Protein AF-A0AA36CKF7-F1 (afdb_monomer)

Radius of gyration: 25.96 Å; Cα contacts (8 Å, |Δi|>4): 66; chains: 1; bounding box: 47×56×72 Å

Structure (mmCIF, N/CA/C/O backbone):
data_AF-A0AA36CKF7-F1
#
_entry.id   AF-A0AA36CKF7-F1
#
loop_
_atom_site.group_PDB
_atom_site.id
_atom_site.type_symbol
_atom_site.label_atom_id
_atom_site.label_alt_id
_atom_site.label_comp_id
_atom_site.label_asym_id
_atom_site.label_entity_id
_atom_site.label_seq_id
_atom_site.pdbx_PDB_ins_code
_atom_site.Cartn_x
_atom_site.Cartn_y
_atom_site.Cartn_z
_atom_site.occupancy
_atom_site.B_iso_or_equiv
_a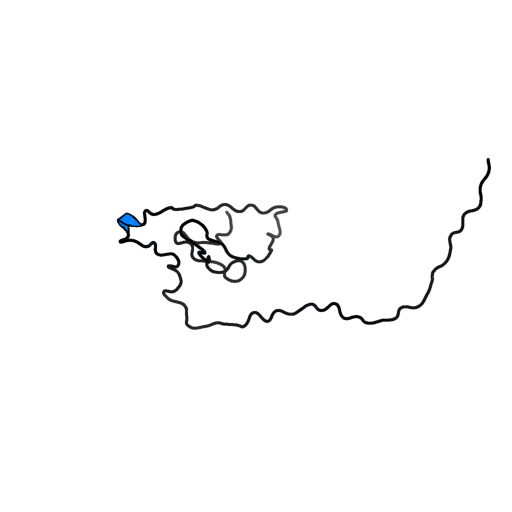tom_site.auth_seq_id
_atom_site.auth_comp_id
_atom_site.auth_asym_id
_atom_site.auth_atom_i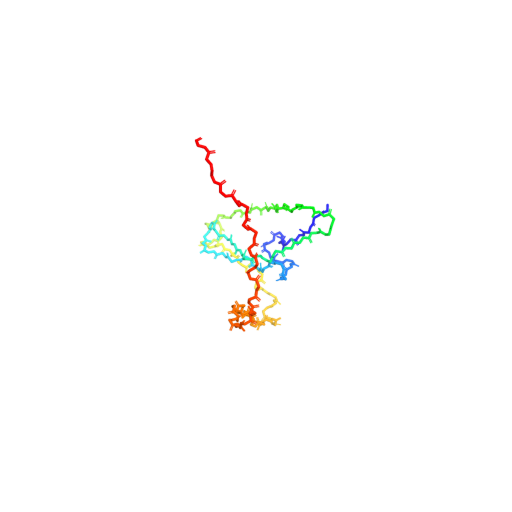d
_atom_site.pdbx_PDB_model_num
ATOM 1 N N . MET A 1 1 ? -5.263 -17.170 13.118 1.00 63.44 1 MET A N 1
ATOM 2 C CA . MET A 1 1 ? -6.354 -16.751 12.217 1.00 63.44 1 MET A CA 1
ATOM 3 C C . MET A 1 1 ? -6.380 -15.231 12.163 1.00 63.44 1 MET A C 1
ATOM 5 O O . MET A 1 1 ? -6.545 -14.614 13.213 1.00 63.44 1 MET A O 1
ATOM 9 N N . GLY A 1 2 ? -6.133 -14.644 10.995 1.00 83.44 2 GLY A N 1
ATOM 10 C CA . GLY A 1 2 ? -6.232 -13.205 10.728 1.00 83.44 2 GLY A CA 1
ATOM 11 C C . GLY A 1 2 ? -6.982 -12.991 9.413 1.00 83.44 2 GLY A C 1
ATOM 12 O O . GLY A 1 2 ? -7.072 -13.928 8.622 1.00 83.44 2 GLY A O 1
ATOM 13 N N . GLN A 1 3 ? -7.551 -11.804 9.207 1.00 90.94 3 GLN A N 1
ATOM 14 C CA . GLN A 1 3 ? -8.175 -11.446 7.933 1.00 90.94 3 GLN A CA 1
ATOM 15 C C . GLN A 1 3 ? -7.084 -11.103 6.919 1.00 90.94 3 GLN A C 1
ATOM 17 O O . GLN A 1 3 ? -6.171 -10.336 7.226 1.00 90.94 3 GLN A O 1
ATOM 22 N N . GLN A 1 4 ? -7.175 -11.681 5.727 1.00 93.94 4 GLN A N 1
ATOM 23 C CA . GLN A 1 4 ? -6.280 -11.371 4.624 1.00 93.94 4 GLN A CA 1
ATOM 24 C C . GLN A 1 4 ? -6.873 -10.217 3.815 1.00 93.94 4 GLN A C 1
ATOM 26 O O . GLN A 1 4 ? -7.969 -10.352 3.284 1.00 93.94 4 GLN A O 1
ATOM 31 N N . LEU A 1 5 ? -6.163 -9.089 3.754 1.00 94.38 5 LEU A N 1
ATOM 32 C CA . LEU A 1 5 ? -6.581 -7.923 2.964 1.00 94.38 5 LEU A CA 1
ATOM 33 C C . LEU A 1 5 ? -6.035 -7.969 1.536 1.00 94.38 5 LEU A C 1
ATOM 35 O O . LEU A 1 5 ? -6.708 -7.530 0.614 1.00 94.38 5 LEU A O 1
ATOM 39 N N . LEU A 1 6 ? -4.827 -8.512 1.365 1.00 93.75 6 LEU A N 1
ATOM 40 C CA . LEU A 1 6 ? -4.139 -8.636 0.083 1.00 93.75 6 LEU A CA 1
ATOM 41 C C . LEU A 1 6 ? -3.716 -10.088 -0.142 1.00 93.75 6 LEU A C 1
ATOM 43 O O . LEU A 1 6 ? -3.278 -10.771 0.792 1.00 93.75 6 LEU A O 1
ATOM 47 N N . ASP A 1 7 ? -3.838 -10.562 -1.376 1.00 92.94 7 ASP A N 1
ATOM 48 C CA . ASP A 1 7 ? -3.351 -11.874 -1.792 1.00 92.94 7 ASP A CA 1
ATOM 49 C C . ASP A 1 7 ? -1.832 -11.885 -2.062 1.00 92.94 7 ASP A C 1
ATOM 51 O O . ASP A 1 7 ? -1.135 -10.887 -1.875 1.00 92.94 7 ASP A O 1
ATOM 55 N N . ALA A 1 8 ? -1.294 -13.029 -2.495 1.00 91.12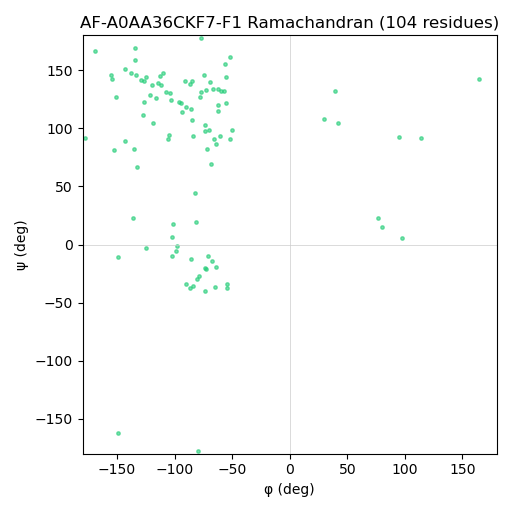 8 ALA A N 1
ATOM 56 C CA . ALA A 1 8 ? 0.135 -13.169 -2.793 1.00 91.12 8 ALA A CA 1
ATOM 57 C C . AL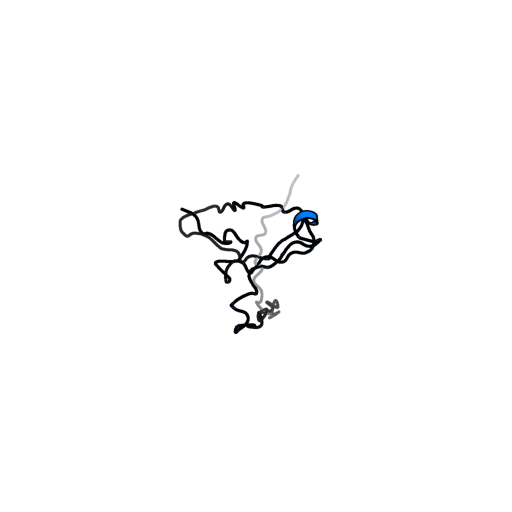A A 1 8 ? 0.610 -12.352 -4.017 1.00 91.12 8 ALA A C 1
ATOM 59 O O . ALA A 1 8 ? 1.817 -12.193 -4.212 1.00 91.12 8 ALA A O 1
ATOM 60 N N . ASN A 1 9 ? -0.320 -11.850 -4.833 1.00 89.44 9 ASN A N 1
ATOM 61 C CA . ASN A 1 9 ? -0.064 -10.993 -5.988 1.00 89.44 9 ASN A CA 1
ATOM 62 C C . ASN A 1 9 ? -0.269 -9.503 -5.664 1.00 89.44 9 ASN A C 1
ATOM 64 O O . ASN A 1 9 ? -0.052 -8.663 -6.533 1.00 89.44 9 ASN A O 1
ATOM 68 N N . GLY A 1 10 ? -0.661 -9.167 -4.430 1.00 90.50 10 GLY A N 1
ATOM 69 C CA . GLY A 1 10 ? -0.957 -7.796 -4.020 1.00 90.50 10 GLY A CA 1
ATOM 70 C C . GLY A 1 10 ? -2.348 -7.308 -4.434 1.00 90.50 10 GLY A C 1
ATOM 71 O O . GLY A 1 10 ? -2.598 -6.105 -4.376 1.00 90.50 10 GLY A O 1
ATOM 72 N N . CYS A 1 11 ? -3.250 -8.212 -4.829 1.00 92.19 11 CYS A N 1
ATOM 73 C CA . CYS A 1 11 ? -4.635 -7.881 -5.150 1.00 92.19 11 CYS A CA 1
ATOM 74 C C . CYS A 1 11 ? -5.497 -7.869 -3.898 1.00 92.19 11 CYS A C 1
ATOM 76 O O . CYS A 1 11 ? -5.328 -8.708 -3.007 1.00 92.19 11 CYS A O 1
ATOM 78 N N . THR A 1 12 ? -6.421 -6.910 -3.823 1.00 93.88 12 THR A N 1
ATOM 79 C CA . THR A 1 12 ? -7.313 -6.833 -2.668 1.00 93.88 12 THR A CA 1
ATOM 80 C C . THR A 1 12 ? -8.292 -7.997 -2.637 1.00 93.88 12 THR A C 1
ATOM 82 O O . THR A 1 12 ? -8.829 -8.412 -3.660 1.00 93.88 12 THR A O 1
ATOM 85 N N . GLN A 1 13 ? -8.514 -8.515 -1.434 1.00 94.62 13 GLN A N 1
ATOM 86 C CA . GLN A 1 13 ? -9.535 -9.518 -1.140 1.00 94.62 13 GLN A CA 1
ATOM 87 C C . GLN A 1 13 ? -10.772 -8.902 -0.473 1.00 94.62 13 GLN A C 1
ATOM 89 O O . GLN A 1 13 ? -11.795 -9.568 -0.328 1.00 94.62 13 GLN A O 1
ATOM 94 N N . ASP A 1 14 ? -10.692 -7.632 -0.064 1.00 93.44 14 ASP A N 1
ATOM 95 C CA . ASP A 1 14 ? -11.782 -6.900 0.576 1.00 93.44 14 ASP A CA 1
ATOM 96 C C . ASP A 1 14 ? -11.778 -5.437 0.113 1.00 93.44 14 ASP A C 1
ATOM 98 O O . ASP A 1 14 ? -11.176 -4.561 0.735 1.00 93.44 14 ASP A O 1
ATOM 102 N N . HIS A 1 15 ? -12.487 -5.176 -0.987 1.00 92.56 15 HIS A N 1
ATOM 103 C CA . HIS A 1 15 ? -12.628 -3.843 -1.579 1.00 92.56 15 HIS A CA 1
ATOM 104 C C . HIS A 1 15 ? -13.347 -2.826 -0.687 1.00 92.56 15 HIS A C 1
ATOM 106 O O . HIS A 1 15 ? -13.230 -1.623 -0.914 1.00 92.56 15 HIS A O 1
ATOM 112 N N . PHE A 1 16 ? -14.104 -3.280 0.315 1.00 93.31 16 PHE A N 1
ATOM 113 C CA . PHE A 1 16 ? -14.752 -2.362 1.242 1.00 93.31 16 PHE A CA 1
ATOM 114 C C . PHE A 1 16 ? -13.725 -1.757 2.204 1.00 93.31 16 PHE A C 1
ATOM 116 O O . PHE A 1 16 ? -13.771 -0.560 2.489 1.00 93.31 16 PHE A O 1
ATOM 123 N N . LEU A 1 17 ? -12.772 -2.5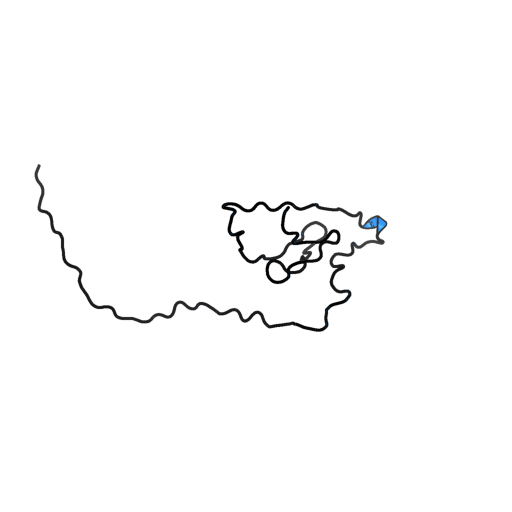69 2.673 1.00 94.00 17 LEU A N 1
ATOM 124 C CA . LEU A 1 17 ? -11.736 -2.128 3.605 1.00 94.00 17 LEU A CA 1
ATOM 125 C C . LEU A 1 17 ? -10.505 -1.530 2.919 1.00 94.00 17 LEU A C 1
ATOM 127 O O . LEU A 1 17 ? -9.934 -0.577 3.449 1.00 94.00 17 LEU A O 1
ATOM 131 N N . LEU A 1 18 ? -10.077 -2.074 1.779 1.00 93.94 18 LEU A N 1
ATOM 132 C CA . LEU A 1 18 ? -8.871 -1.653 1.067 1.00 93.94 18 LEU A CA 1
ATOM 133 C C . LEU A 1 18 ? -9.042 -1.910 -0.434 1.00 93.94 18 LEU A C 1
ATOM 135 O O . LEU A 1 18 ? -9.319 -3.028 -0.848 1.00 93.94 18 LEU A O 1
ATOM 139 N N . ASN A 1 19 ? -8.837 -0.906 -1.279 1.00 93.62 19 ASN A N 1
ATOM 140 C CA . ASN A 1 19 ? -8.812 -1.132 -2.730 1.00 93.62 19 ASN A CA 1
ATOM 141 C C . ASN A 1 19 ? -7.479 -1.752 -3.188 1.00 93.62 19 ASN A C 1
ATOM 143 O O . ASN A 1 19 ? -6.558 -1.944 -2.396 1.00 93.62 19 ASN A O 1
ATOM 147 N N . ASN A 1 20 ? -7.362 -2.047 -4.485 1.00 93.06 20 ASN A N 1
ATOM 148 C CA . ASN A 1 20 ? -6.086 -2.456 -5.074 1.00 93.06 20 ASN A CA 1
ATOM 149 C C . ASN A 1 20 ? -4.992 -1.413 -4.802 1.00 93.06 20 ASN A C 1
ATOM 151 O O . ASN A 1 20 ? -5.259 -0.208 -4.785 1.00 93.06 20 ASN A O 1
ATOM 155 N N . LEU A 1 21 ? -3.763 -1.889 -4.590 1.00 92.44 21 LEU A N 1
ATOM 156 C CA . LEU A 1 21 ? -2.618 -1.022 -4.331 1.00 92.44 21 LEU A CA 1
ATOM 157 C C . LEU A 1 21 ? -2.348 -0.103 -5.526 1.00 92.44 21 LEU A C 1
ATOM 159 O O . LEU A 1 21 ? -2.284 -0.553 -6.671 1.00 92.44 21 LEU A O 1
ATOM 163 N N . ASN A 1 22 ? -2.126 1.181 -5.251 1.00 90.62 22 ASN A N 1
ATOM 164 C CA . ASN A 1 22 ? -1.643 2.130 -6.239 1.00 90.62 22 ASN A CA 1
ATOM 165 C C . ASN A 1 22 ? -0.116 2.242 -6.140 1.00 90.62 22 ASN A C 1
ATOM 167 O O . ASN A 1 22 ? 0.425 2.589 -5.088 1.00 90.62 22 ASN A O 1
ATOM 171 N N . TYR A 1 23 ? 0.579 1.952 -7.236 1.00 90.38 23 TYR A N 1
ATOM 172 C CA . TYR A 1 23 ? 2.034 2.045 -7.316 1.00 90.38 23 TYR A CA 1
ATOM 173 C C . TYR A 1 23 ? 2.428 3.415 -7.862 1.00 90.38 23 TYR A C 1
ATOM 175 O O . TYR A 1 23 ? 2.149 3.733 -9.018 1.00 90.38 23 TYR A O 1
ATOM 183 N N . LEU A 1 24 ? 3.088 4.216 -7.026 1.00 89.12 24 LEU A N 1
ATOM 184 C CA . LEU A 1 24 ? 3.492 5.584 -7.358 1.00 89.12 24 LEU A CA 1
ATOM 185 C C . LEU A 1 24 ? 4.819 5.612 -8.125 1.00 89.12 24 LEU A C 1
ATOM 187 O O . LEU A 1 24 ? 5.000 6.424 -9.030 1.00 89.12 24 LEU A O 1
ATOM 191 N N . ASP A 1 25 ? 5.737 4.709 -7.779 1.00 90.12 25 ASP A N 1
ATOM 192 C CA . ASP A 1 25 ? 7.040 4.558 -8.425 1.00 90.12 25 ASP A CA 1
ATOM 193 C C . ASP A 1 25 ? 7.510 3.083 -8.382 1.00 90.12 25 ASP A C 1
ATOM 195 O O . ASP A 1 25 ? 6.687 2.170 -8.303 1.00 90.12 25 ASP A O 1
ATOM 199 N N . ASP A 1 26 ? 8.806 2.814 -8.583 1.00 89.69 26 ASP A N 1
ATOM 200 C CA . ASP A 1 26 ? 9.372 1.450 -8.559 1.00 89.69 26 ASP A CA 1
ATOM 201 C C . ASP A 1 26 ? 9.478 0.869 -7.123 1.00 89.69 26 ASP A C 1
ATOM 203 O O . ASP A 1 26 ? 9.553 -0.346 -6.966 1.00 89.69 26 ASP A O 1
ATOM 207 N N . MET A 1 27 ? 9.466 1.708 -6.080 1.00 91.81 27 MET A N 1
ATOM 208 C CA . MET A 1 27 ? 9.728 1.330 -4.680 1.00 91.81 27 MET A CA 1
ATOM 209 C C . MET A 1 27 ? 8.608 1.724 -3.704 1.00 91.81 27 MET A C 1
ATOM 211 O O . MET A 1 27 ? 8.679 1.385 -2.521 1.00 91.81 27 MET A O 1
ATOM 215 N N . SER A 1 28 ? 7.575 2.410 -4.189 1.00 91.88 28 SER A N 1
ATOM 216 C CA . SER A 1 28 ? 6.479 2.937 -3.382 1.00 91.88 28 SER A CA 1
ATOM 217 C C . SER A 1 28 ? 5.130 2.477 -3.922 1.00 91.88 28 SER A C 1
ATOM 219 O O . SER A 1 28 ? 4.758 2.765 -5.063 1.00 91.88 28 SER A O 1
ATOM 221 N N . ALA A 1 29 ? 4.361 1.819 -3.059 1.00 92.31 29 ALA A N 1
ATOM 222 C CA . ALA A 1 29 ? 2.973 1.457 -3.303 1.00 92.31 29 ALA A CA 1
ATOM 223 C C . ALA A 1 29 ? 2.143 1.701 -2.043 1.00 92.31 29 ALA A C 1
ATOM 225 O O . ALA A 1 29 ? 2.635 1.549 -0.923 1.00 92.31 29 ALA A O 1
ATOM 226 N N . GLY A 1 30 ? 0.881 2.074 -2.218 1.00 92.31 30 GLY A N 1
ATOM 227 C CA . GLY A 1 30 ? -0.015 2.320 -1.099 1.00 92.31 30 GLY A CA 1
ATOM 228 C C . GLY A 1 30 ? -1.461 2.482 -1.532 1.00 92.31 30 GLY A C 1
ATOM 229 O O . GLY A 1 30 ? -1.758 2.636 -2.715 1.00 92.31 30 GLY A O 1
ATOM 230 N N . GLN A 1 31 ? -2.360 2.430 -0.554 1.00 94.06 31 GLN A N 1
ATOM 231 C CA . GLN A 1 31 ? -3.782 2.669 -0.749 1.00 94.06 31 GLN A CA 1
ATOM 232 C C . GLN A 1 31 ? -4.422 3.127 0.565 1.00 94.06 31 GLN A C 1
ATOM 234 O O . GLN A 1 31 ? -4.014 2.692 1.643 1.00 94.06 31 GLN A O 1
ATOM 239 N N . GLU A 1 32 ? -5.415 4.012 0.478 1.00 94.00 32 GLU A N 1
ATOM 240 C CA . GLU A 1 32 ? -6.208 4.417 1.640 1.00 94.00 32 GLU A CA 1
ATOM 241 C C . GLU A 1 32 ? -7.155 3.286 2.059 1.00 94.00 32 GLU A C 1
ATOM 243 O O . GLU A 1 32 ? -7.841 2.690 1.223 1.00 94.00 32 GLU A O 1
ATOM 248 N N . ALA A 1 33 ? -7.172 2.998 3.360 1.00 93.38 33 ALA A N 1
ATOM 249 C CA . ALA A 1 33 ? -7.989 1.955 3.961 1.00 93.38 33 ALA A CA 1
ATOM 250 C C . ALA A 1 33 ? -9.108 2.559 4.811 1.00 93.38 33 ALA A C 1
ATOM 252 O O . ALA A 1 33 ? -8.911 3.574 5.485 1.00 93.38 33 ALA A O 1
ATOM 253 N N . GLN A 1 34 ? -10.256 1.888 4.863 1.00 94.50 34 GLN A N 1
ATOM 254 C CA . GLN A 1 34 ? -11.278 2.207 5.852 1.00 94.50 34 GLN A CA 1
ATOM 255 C C . GLN A 1 34 ? -10.868 1.709 7.240 1.00 94.50 34 GLN A C 1
ATOM 257 O O . GLN A 1 34 ? -10.246 0.659 7.399 1.00 94.50 34 GLN A O 1
ATOM 262 N N . VAL A 1 35 ? -11.252 2.454 8.277 1.00 93.31 35 VAL A N 1
ATOM 263 C CA . VAL A 1 35 ? -11.009 2.054 9.668 1.00 93.31 35 VAL A CA 1
ATOM 264 C C . VAL A 1 35 ? -12.025 0.990 10.082 1.00 93.31 35 VAL A C 1
ATOM 266 O O . VAL A 1 35 ? -13.232 1.214 10.008 1.00 93.31 35 VAL A O 1
ATOM 269 N N . PHE A 1 36 ? -11.543 -0.144 10.589 1.00 92.00 36 PHE A N 1
ATOM 270 C CA . PHE A 1 36 ? -12.374 -1.248 11.076 1.00 92.00 36 PHE A CA 1
ATOM 271 C C . PHE A 1 36 ? -11.883 -1.777 12.429 1.00 92.00 36 PHE A C 1
ATOM 273 O O . PHE A 1 36 ? -10.804 -1.417 12.897 1.00 92.00 36 PHE A O 1
ATOM 280 N N . LYS A 1 37 ? -12.691 -2.629 13.077 1.00 91.75 37 LYS A N 1
ATOM 281 C CA . LYS A 1 37 ? -12.320 -3.361 14.297 1.00 91.75 37 LYS A CA 1
ATOM 282 C C . LYS A 1 37 ? -12.906 -4.767 14.306 1.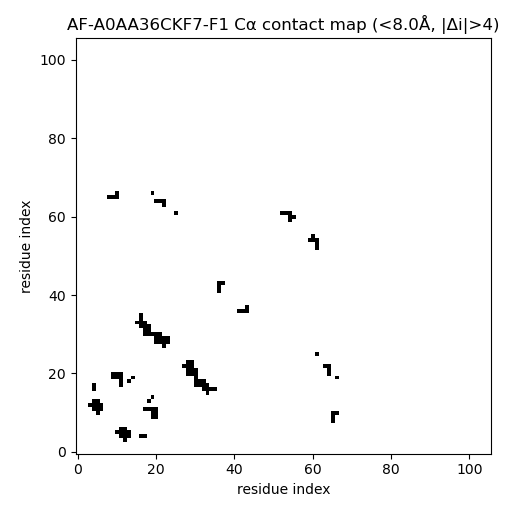00 91.75 37 LYS A C 1
ATOM 284 O O . LYS A 1 37 ? -13.998 -4.985 13.789 1.00 91.75 37 LYS A O 1
ATOM 289 N N . PHE A 1 38 ? -12.225 -5.695 14.971 1.00 91.12 38 PHE A N 1
ATOM 290 C CA . PHE A 1 38 ? -12.810 -6.991 15.316 1.00 91.12 38 PHE A CA 1
ATOM 291 C C . PHE A 1 38 ? -13.553 -6.869 16.647 1.00 91.12 38 PHE A C 1
ATOM 293 O O . PHE A 1 38 ? -13.043 -6.237 17.570 1.00 91.12 38 PHE A O 1
ATOM 300 N N . ALA A 1 39 ? -14.742 -7.469 16.757 1.00 92.31 39 ALA A N 1
ATOM 301 C CA . ALA A 1 39 ? -15.602 -7.331 17.939 1.00 92.31 39 ALA A CA 1
ATOM 302 C C . ALA A 1 39 ? -14.883 -7.695 19.251 1.00 92.31 39 ALA A C 1
ATOM 304 O O . ALA A 1 39 ? -15.035 -6.998 20.252 1.00 92.31 39 ALA A O 1
ATOM 305 N N . ASP A 1 40 ? -14.026 -8.713 19.202 1.00 93.56 40 ASP A N 1
ATOM 306 C CA . ASP A 1 40 ? -13.363 -9.270 20.382 1.00 93.56 40 ASP A CA 1
ATOM 307 C C . ASP A 1 40 ? -11.904 -8.812 20.537 1.00 93.56 40 ASP A C 1
ATOM 309 O O . ASP A 1 40 ? -11.180 -9.322 21.394 1.00 93.56 40 ASP A O 1
ATOM 313 N N . ARG A 1 41 ? -11.427 -7.872 19.701 1.00 91.44 41 ARG A N 1
ATOM 314 C CA . ARG A 1 41 ? -10.039 -7.385 19.763 1.00 91.44 41 ARG A CA 1
ATOM 315 C C . ARG A 1 41 ? -9.964 -5.885 19.989 1.00 91.44 41 ARG A C 1
ATOM 317 O O . ARG A 1 41 ? -10.537 -5.097 19.248 1.00 91.44 41 ARG A O 1
ATOM 324 N N . GLN A 1 42 ? -9.180 -5.507 20.995 1.00 93.25 42 GLN A N 1
ATOM 325 C CA . GLN A 1 42 ? -8.952 -4.109 21.368 1.00 93.25 42 GLN A CA 1
ATOM 326 C C . GLN A 1 42 ? -7.941 -3.406 20.448 1.00 93.25 42 GLN A C 1
ATOM 328 O O . GLN A 1 42 ? -8.026 -2.196 20.266 1.00 93.25 42 GLN A O 1
ATOM 333 N N . THR A 1 43 ? -7.021 -4.165 19.841 1.00 92.69 43 THR A N 1
ATOM 334 C CA . THR A 1 43 ? -5.951 -3.653 18.970 1.00 92.69 43 THR A CA 1
ATOM 335 C C . THR A 1 43 ? -5.861 -4.481 17.690 1.00 92.69 43 THR A C 1
ATOM 337 O O . THR A 1 43 ? -6.068 -5.699 17.716 1.00 92.69 43 THR A O 1
ATOM 340 N N . ILE A 1 44 ? -5.518 -3.824 16.579 1.00 90.81 44 ILE A N 1
ATOM 341 C CA . ILE A 1 44 ? -5.266 -4.447 15.276 1.00 90.81 44 ILE A CA 1
ATOM 342 C C . ILE A 1 44 ? -3.796 -4.258 14.908 1.00 90.81 44 ILE A C 1
ATOM 344 O O . ILE A 1 44 ? -3.229 -3.188 15.115 1.00 90.81 44 ILE A O 1
ATOM 348 N N . PHE A 1 45 ? -3.200 -5.307 14.347 1.00 92.38 45 PHE A N 1
ATOM 349 C CA . PHE A 1 45 ? -1.851 -5.289 13.794 1.00 92.38 45 PHE A CA 1
ATOM 350 C C . PHE A 1 45 ? -1.924 -5.641 12.312 1.00 92.38 45 PHE A C 1
ATOM 352 O O . PHE A 1 45 ? -2.632 -6.578 11.939 1.00 92.38 45 PHE A O 1
ATOM 359 N N . PHE A 1 46 ? -1.170 -4.918 11.491 1.00 92.50 46 PHE A N 1
ATOM 360 C CA . PHE A 1 46 ? -1.032 -5.193 10.066 1.00 92.50 46 PHE A CA 1
ATOM 361 C C . PHE A 1 46 ? 0.315 -5.867 9.820 1.00 92.50 46 PHE A C 1
ATOM 363 O O . PHE A 1 46 ? 1.356 -5.343 10.214 1.00 92.50 46 PHE A O 1
ATOM 370 N N . GLY A 1 47 ? 0.285 -7.044 9.200 1.00 93.38 47 GLY A N 1
ATOM 371 C CA . GLY A 1 47 ? 1.475 -7.761 8.754 1.00 93.38 47 GLY A CA 1
ATOM 372 C C . GLY A 1 47 ? 1.454 -7.878 7.238 1.00 93.38 47 GLY A C 1
ATOM 373 O O . GLY A 1 47 ? 0.475 -8.374 6.685 1.00 93.38 47 GLY A O 1
ATOM 374 N N . CYS A 1 48 ? 2.527 -7.436 6.586 1.00 92.12 48 CYS A N 1
ATOM 375 C CA . CYS A 1 48 ? 2.665 -7.463 5.132 1.00 92.12 48 CYS A CA 1
ATOM 376 C C . CYS A 1 48 ? 3.945 -8.201 4.739 1.00 92.12 48 CYS A C 1
ATOM 378 O O . CYS A 1 48 ? 4.973 -8.069 5.406 1.00 92.12 48 CYS A O 1
ATOM 380 N N . GLN A 1 49 ? 3.893 -8.941 3.633 1.00 93.69 49 GLN A N 1
ATOM 381 C CA . GLN A 1 49 ? 5.074 -9.486 2.975 1.00 93.69 49 GLN A CA 1
ATOM 382 C C . GLN A 1 49 ? 5.369 -8.651 1.730 1.00 93.69 49 GLN A C 1
ATOM 384 O O . GLN A 1 49 ? 4.473 -8.400 0.929 1.00 93.69 49 GLN A O 1
ATOM 389 N N . ILE A 1 50 ? 6.619 -8.221 1.577 1.00 92.31 50 ILE A N 1
ATOM 390 C CA . ILE A 1 50 ? 7.065 -7.404 0.444 1.00 92.31 50 ILE A CA 1
ATOM 391 C C . ILE A 1 50 ? 7.921 -8.284 -0.468 1.00 92.31 50 ILE A C 1
ATOM 393 O O . ILE A 1 50 ? 8.827 -8.969 0.013 1.00 92.31 50 ILE A O 1
ATOM 397 N N . ARG A 1 51 ? 7.641 -8.260 -1.775 1.00 90.00 51 ARG A N 1
ATOM 398 C CA . ARG A 1 51 ? 8.462 -8.890 -2.817 1.00 90.00 51 ARG A CA 1
ATOM 399 C C . ARG A 1 51 ? 9.092 -7.805 -3.682 1.00 90.00 51 ARG A C 1
ATOM 40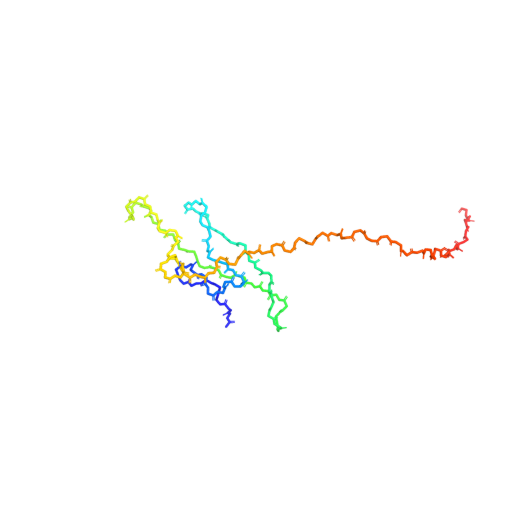1 O O . ARG A 1 51 ? 8.422 -6.842 -4.036 1.00 90.00 51 ARG A O 1
ATOM 408 N N . LEU A 1 52 ? 10.369 -7.981 -4.006 1.00 91.19 52 LEU A N 1
ATOM 409 C CA . LEU A 1 52 ? 11.104 -7.123 -4.930 1.00 91.19 52 LEU A CA 1
ATOM 410 C C . LEU A 1 52 ? 11.449 -7.920 -6.184 1.00 91.19 52 LEU A C 1
ATOM 412 O O . LEU A 1 52 ? 11.734 -9.115 -6.102 1.00 91.19 52 LEU A O 1
ATOM 416 N N . GLU A 1 53 ? 11.429 -7.245 -7.326 1.00 88.88 53 GLU A N 1
ATOM 417 C CA . GLU A 1 53 ? 11.748 -7.811 -8.634 1.00 88.88 53 GLU A CA 1
ATOM 418 C C . GLU A 1 53 ? 12.783 -6.919 -9.319 1.00 88.88 53 GLU A C 1
ATOM 420 O O . GLU A 1 53 ? 12.729 -5.690 -9.203 1.00 88.88 53 GLU A O 1
ATOM 425 N N . LEU A 1 54 ? 13.741 -7.527 -10.023 1.00 92.06 54 LEU A N 1
ATOM 426 C CA . LEU A 1 54 ? 14.755 -6.776 -10.749 1.00 92.06 54 LEU A CA 1
ATOM 427 C C . LEU A 1 54 ? 14.228 -6.409 -12.139 1.00 92.06 54 LEU A C 1
ATOM 429 O O . LEU A 1 54 ? 13.977 -7.262 -12.985 1.00 92.06 54 LEU A O 1
ATOM 433 N N . LYS A 1 55 ? 14.100 -5.107 -12.390 1.00 90.19 55 LYS A N 1
ATOM 434 C CA . LYS A 1 55 ? 13.561 -4.542 -13.637 1.00 90.19 55 LYS A CA 1
ATOM 435 C C . LYS A 1 55 ? 14.281 -5.034 -14.899 1.00 90.19 55 LYS A C 1
ATOM 437 O O . LYS A 1 55 ? 13.648 -5.201 -15.938 1.00 90.19 55 LYS A O 1
ATOM 442 N N . GLU A 1 56 ? 15.588 -5.268 -14.807 1.00 91.19 56 GLU A N 1
ATOM 443 C CA . GLU A 1 56 ? 16.426 -5.763 -15.908 1.00 91.19 56 GLU A CA 1
ATOM 444 C C . GLU A 1 56 ? 16.036 -7.184 -16.339 1.00 91.19 56 GLU A C 1
ATOM 446 O O . GLU A 1 56 ? 16.010 -7.476 -17.533 1.00 91.19 56 GLU A O 1
ATOM 451 N N . GLU A 1 57 ? 15.642 -8.038 -15.390 1.00 89.88 57 GLU A N 1
ATOM 452 C CA . GLU A 1 57 ? 15.203 -9.415 -15.658 1.00 89.88 57 GLU A CA 1
ATOM 453 C C . GLU A 1 57 ? 13.811 -9.468 -16.310 1.00 89.88 57 GLU A C 1
ATOM 455 O O . GLU A 1 57 ? 13.476 -10.434 -16.991 1.00 89.88 57 GLU A O 1
ATOM 460 N N . LEU A 1 58 ? 13.016 -8.404 -16.153 1.00 84.69 58 LEU A N 1
ATOM 461 C CA . LEU A 1 58 ? 11.645 -8.281 -16.660 1.00 84.69 58 LEU A CA 1
ATOM 462 C C . LEU A 1 58 ? 11.536 -7.434 -17.940 1.00 84.69 58 LEU A C 1
ATOM 464 O O . LEU A 1 58 ? 10.458 -6.957 -18.291 1.00 84.69 58 LEU A O 1
ATOM 468 N N . GLY A 1 59 ? 12.647 -7.211 -18.648 1.00 85.19 59 GLY A N 1
ATOM 469 C CA . GLY A 1 59 ? 12.641 -6.465 -19.912 1.00 85.19 59 GLY A CA 1
ATOM 470 C C . GLY A 1 59 ? 12.513 -4.947 -19.750 1.00 85.19 59 GLY A C 1
ATOM 471 O O . GLY A 1 59 ? 12.090 -4.261 -20.677 1.00 85.19 59 GLY A O 1
ATOM 472 N N . GLY A 1 60 ? 12.886 -4.407 -18.586 1.00 87.06 60 GLY A N 1
ATOM 473 C CA . GLY A 1 60 ? 12.950 -2.967 -18.343 1.00 87.06 60 GLY A CA 1
ATOM 474 C C . GLY A 1 60 ? 11.724 -2.371 -17.647 1.00 87.06 60 GLY A C 1
ATOM 475 O O . GLY A 1 60 ? 11.680 -1.154 -17.470 1.00 87.06 60 GLY A O 1
ATOM 476 N N . SER A 1 61 ? 10.750 -3.173 -17.204 1.00 86.06 61 SER A N 1
ATOM 477 C CA . SER A 1 61 ? 9.610 -2.699 -16.399 1.00 86.06 61 SER A CA 1
ATOM 478 C C . SER A 1 61 ? 9.011 -3.801 -15.524 1.00 86.06 61 SER A C 1
ATOM 480 O O . SER A 1 61 ? 8.873 -4.927 -15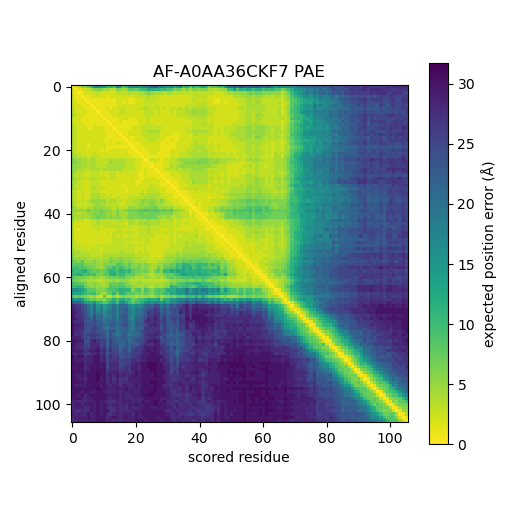.988 1.00 86.06 61 SER A O 1
ATOM 482 N N . CYS A 1 62 ? 8.583 -3.467 -14.303 1.00 85.19 62 CYS A N 1
ATOM 483 C CA . CYS A 1 62 ? 7.859 -4.396 -13.429 1.00 85.19 62 CYS A CA 1
ATOM 484 C C . CYS A 1 62 ? 6.341 -4.284 -13.648 1.00 85.19 62 CYS A C 1
ATOM 486 O O . CYS A 1 62 ? 5.812 -3.175 -13.807 1.00 85.19 62 CYS A O 1
ATOM 488 N N . GLN A 1 63 ? 5.624 -5.412 -13.626 1.00 81.88 63 GLN A N 1
ATOM 489 C CA . GLN A 1 63 ? 4.160 -5.409 -13.656 1.00 81.88 63 GLN A CA 1
ATOM 490 C C . GLN A 1 63 ? 3.616 -4.956 -12.299 1.00 81.88 63 GLN A C 1
ATOM 492 O O . GLN A 1 63 ? 3.613 -5.706 -11.331 1.00 81.88 63 GLN A O 1
ATOM 497 N N . ARG A 1 64 ? 3.163 -3.702 -12.230 1.00 81.31 64 ARG A N 1
ATOM 498 C CA . ARG A 1 64 ? 2.715 -3.078 -10.977 1.00 81.31 64 ARG A CA 1
ATOM 499 C C . ARG A 1 64 ? 1.297 -3.461 -10.560 1.00 81.31 64 ARG A C 1
ATOM 501 O O . ARG A 1 64 ? 1.008 -3.455 -9.378 1.00 81.31 64 ARG A O 1
ATOM 508 N N . ASN A 1 65 ? 0.398 -3.757 -11.495 1.00 72.75 65 ASN A N 1
ATOM 509 C CA . ASN A 1 65 ? -1.010 -3.976 -11.162 1.00 72.75 65 ASN A CA 1
ATOM 510 C C . ASN A 1 65 ? -1.564 -5.216 -11.877 1.00 72.75 65 ASN A C 1
ATOM 512 O O . ASN A 1 65 ? -2.177 -5.089 -12.939 1.00 72.75 65 ASN A O 1
ATOM 516 N N . PRO A 1 66 ? -1.330 -6.422 -11.330 1.00 71.38 66 PRO A N 1
ATOM 517 C CA . PRO A 1 66 ? -1.813 -7.663 -11.933 1.00 71.38 66 PRO A CA 1
ATOM 518 C C . PRO A 1 66 ? -3.340 -7.828 -11.826 1.00 71.38 66 PRO A C 1
ATOM 520 O O . PRO A 1 66 ? -3.904 -8.720 -12.452 1.00 71.38 66 PRO A O 1
ATOM 523 N N . CYS A 1 67 ? -4.018 -6.973 -11.056 1.00 82.69 67 CYS A N 1
ATOM 524 C CA . CYS A 1 67 ? -5.416 -7.151 -10.664 1.00 82.69 67 CYS A CA 1
ATOM 525 C C . CYS A 1 67 ? -6.423 -6.616 -11.697 1.00 82.69 67 CYS A C 1
ATOM 527 O O . CYS A 1 67 ? -7.604 -6.933 -11.621 1.00 82.69 67 CYS A O 1
ATOM 529 N N . LEU A 1 68 ? -5.979 -5.835 -12.689 1.00 69.94 68 LEU A N 1
ATOM 530 C CA . LEU A 1 68 ? -6.837 -5.224 -13.724 1.00 69.94 68 LEU A CA 1
ATOM 531 C C . LEU A 1 68 ? -7.184 -6.185 -14.885 1.00 69.94 68 LEU A C 1
ATOM 533 O O . LEU A 1 68 ? -7.523 -5.754 -15.984 1.00 69.94 68 LEU A O 1
ATOM 537 N N . GLY A 1 69 ? -7.048 -7.497 -14.668 1.00 58.75 69 GLY A N 1
ATOM 538 C CA . GLY A 1 69 ? -7.134 -8.526 -15.708 1.00 58.75 69 GLY A CA 1
ATOM 539 C C . GLY A 1 69 ? -8.470 -9.266 -15.835 1.00 58.75 69 GLY A C 1
ATOM 540 O O . GLY A 1 69 ? -8.601 -10.064 -16.762 1.00 58.75 69 GLY A O 1
ATOM 541 N N . SER A 1 70 ? -9.452 -9.044 -14.953 1.00 49.41 70 SER A N 1
ATOM 542 C CA . SER A 1 70 ? -10.717 -9.807 -14.997 1.00 49.41 70 SER A CA 1
ATOM 543 C C . SER A 1 70 ? -11.987 -9.094 -14.529 1.00 49.41 70 SER A C 1
ATOM 545 O O . SER A 1 70 ? -13.061 -9.622 -14.799 1.00 49.41 70 SER A O 1
ATOM 547 N N . ASP A 1 71 ? -11.919 -7.911 -13.904 1.00 46.88 71 ASP A N 1
ATOM 548 C CA . ASP A 1 71 ? -13.087 -7.339 -13.205 1.00 46.88 71 ASP A CA 1
ATOM 549 C C . ASP A 1 71 ? -13.327 -5.836 -13.460 1.00 46.88 71 ASP A C 1
ATOM 551 O O . ASP A 1 71 ? -14.040 -5.173 -12.711 1.00 46.88 71 ASP A O 1
ATOM 555 N N . ASP A 1 72 ? -12.824 -5.283 -14.569 1.00 46.22 72 ASP A N 1
ATOM 556 C CA . ASP A 1 72 ? -13.203 -3.937 -15.050 1.00 46.22 72 ASP A CA 1
ATOM 557 C C . ASP A 1 72 ? -14.523 -3.961 -15.854 1.00 46.22 72 ASP A C 1
ATOM 559 O O . ASP A 1 72 ? -14.678 -3.367 -16.921 1.00 46.22 72 ASP A O 1
ATOM 563 N N . ALA A 1 73 ? -15.512 -4.683 -15.329 1.00 41.91 73 ALA A N 1
ATOM 564 C CA . ALA A 1 73 ? -16.896 -4.644 -15.782 1.00 41.91 73 ALA A CA 1
ATOM 565 C C . ALA A 1 73 ? -17.829 -4.518 -14.572 1.00 41.91 73 ALA A C 1
ATOM 567 O O . ALA A 1 73 ? -18.621 -5.405 -14.270 1.00 41.91 73 ALA A O 1
ATOM 568 N N . GLY A 1 74 ? -17.745 -3.368 -13.901 1.00 41.69 74 GLY A N 1
ATOM 569 C CA . GLY A 1 74 ? -18.771 -2.906 -12.971 1.00 41.69 74 GLY A CA 1
ATOM 570 C C . GLY A 1 74 ? -18.303 -2.845 -11.525 1.00 41.69 74 GLY A C 1
ATOM 571 O O . GLY A 1 74 ? -18.502 -3.775 -10.760 1.00 41.69 74 GLY A O 1
ATOM 572 N N . ASN A 1 75 ? -17.790 -1.695 -11.099 1.00 39.47 75 ASN A N 1
ATOM 573 C CA . ASN A 1 75 ? -18.656 -0.656 -10.547 1.00 39.47 75 ASN A CA 1
ATOM 574 C C . ASN A 1 75 ? -17.777 0.556 -10.209 1.00 39.47 75 ASN A C 1
ATOM 576 O O . ASN A 1 75 ? -17.265 0.689 -9.099 1.00 39.47 75 ASN A O 1
ATOM 580 N N . SER A 1 76 ? -17.634 1.491 -11.147 1.00 42.75 76 SER A N 1
ATOM 581 C CA . SER A 1 76 ? -17.376 2.881 -10.781 1.00 42.75 76 SER A CA 1
ATOM 582 C C . SER A 1 76 ? -18.642 3.424 -10.117 1.00 42.75 76 SER A C 1
ATOM 584 O O . SER A 1 76 ? -19.353 4.259 -10.669 1.00 42.75 76 SER A O 1
ATOM 586 N N . HIS A 1 77 ? -18.959 2.932 -8.916 1.00 44.66 77 HIS A N 1
ATOM 587 C CA . HIS A 1 77 ? -19.785 3.730 -8.034 1.00 44.66 77 HIS A CA 1
ATOM 588 C C . HIS A 1 77 ? -18.964 4.985 -7.752 1.00 44.66 77 HIS A C 1
ATOM 590 O O . HIS A 1 77 ? -17.838 4.866 -7.253 1.00 44.66 77 HIS A O 1
ATOM 596 N N . PRO A 1 78 ? -19.472 6.181 -8.093 1.00 36.03 78 PRO A N 1
ATOM 597 C CA . PRO A 1 78 ? -18.870 7.382 -7.571 1.00 36.03 78 PRO A CA 1
ATOM 598 C C . PRO A 1 78 ? -18.880 7.201 -6.058 1.00 36.03 78 PRO A C 1
ATOM 600 O O . PRO A 1 78 ? -19.932 6.955 -5.464 1.00 36.03 78 PRO A O 1
ATOM 603 N N . VAL A 1 79 ? -17.700 7.255 -5.441 1.00 47.34 79 VAL A N 1
ATOM 604 C CA . VAL A 1 79 ? -17.612 7.513 -4.011 1.00 47.34 79 VAL A CA 1
ATOM 605 C C . VAL A 1 79 ? -18.257 8.878 -3.853 1.00 47.34 79 VAL A C 1
ATOM 607 O O . VAL A 1 79 ? -17.636 9.913 -4.093 1.00 47.34 79 VAL A O 1
ATOM 610 N N . GLU A 1 80 ? -19.554 8.876 -3.566 1.00 41.03 80 GLU A N 1
ATOM 611 C CA . GLU A 1 80 ? -20.268 10.058 -3.146 1.00 41.03 80 GLU A CA 1
ATOM 612 C C . GLU A 1 80 ? -19.664 10.406 -1.796 1.00 41.03 80 GLU A C 1
ATOM 614 O O . GLU A 1 80 ? -20.061 9.882 -0.750 1.00 41.03 80 GLU A O 1
ATOM 619 N N . SER A 1 81 ? -18.622 11.239 -1.856 1.00 45.22 81 SER A N 1
ATOM 620 C CA . SER A 1 81 ? -18.123 12.016 -0.739 1.00 45.22 81 SER A CA 1
ATOM 621 C C . SER A 1 81 ? -19.323 12.751 -0.174 1.00 45.22 81 SER A C 1
ATOM 623 O O . SER A 1 81 ? -19.658 13.854 -0.604 1.00 45.22 81 SER A O 1
ATOM 625 N N . HIS A 1 82 ? -19.987 12.114 0.787 1.00 52.22 82 HIS A N 1
ATOM 626 C CA . HIS A 1 82 ? -20.908 12.770 1.685 1.00 52.22 82 HIS A CA 1
ATOM 627 C C . HIS A 1 82 ? -20.063 13.746 2.489 1.00 52.22 82 HIS A C 1
ATOM 629 O O . HIS A 1 82 ? -19.503 13.444 3.543 1.00 52.22 82 HIS A O 1
ATOM 635 N N . ASN A 1 83 ? -19.926 14.919 1.888 1.00 42.56 83 ASN A N 1
ATOM 636 C CA . ASN A 1 83 ? -19.404 16.138 2.439 1.00 42.56 83 ASN A CA 1
ATOM 637 C C . ASN A 1 83 ? -20.140 16.382 3.761 1.00 42.56 83 ASN A C 1
ATOM 639 O O . ASN A 1 83 ? -21.272 16.865 3.764 1.00 42.56 83 ASN A O 1
ATOM 643 N N . ARG A 1 84 ? -19.540 16.019 4.903 1.00 46.31 84 ARG A N 1
ATOM 644 C CA . ARG A 1 84 ? -20.019 16.517 6.196 1.00 46.31 84 ARG A CA 1
ATOM 645 C C . ARG A 1 84 ? -19.644 17.992 6.276 1.00 46.31 84 ARG A C 1
ATOM 647 O O . ARG A 1 84 ? -18.642 18.356 6.884 1.00 46.31 84 ARG A O 1
ATOM 654 N N . GLN A 1 85 ? -20.465 18.840 5.663 1.00 40.03 85 GLN A N 1
ATOM 655 C CA . GLN A 1 85 ? -20.544 20.239 6.056 1.00 40.03 85 GLN A CA 1
ATOM 656 C C . GLN A 1 85 ? -20.964 20.287 7.533 1.00 40.03 85 GLN A C 1
ATOM 658 O O . GLN A 1 85 ? -21.924 19.612 7.915 1.00 40.03 85 GLN A O 1
ATOM 663 N N . PRO A 1 86 ? -20.297 21.074 8.390 1.00 39.25 86 PRO A N 1
ATOM 664 C CA . PRO A 1 86 ? -20.901 21.478 9.645 1.00 39.25 86 PRO A CA 1
ATOM 665 C C . PRO A 1 86 ? -22.024 22.466 9.308 1.00 39.25 86 PRO A C 1
ATOM 667 O O . PRO A 1 86 ? -21.766 23.641 9.050 1.00 39.25 86 PRO A O 1
ATOM 670 N N . GLU A 1 87 ? -23.271 21.991 9.261 1.00 38.00 87 GLU A N 1
ATOM 671 C CA . GLU A 1 87 ? -24.425 22.883 9.182 1.00 38.00 87 GLU A CA 1
ATOM 672 C C . GLU A 1 87 ? -24.481 23.751 10.442 1.00 38.00 87 GLU A C 1
ATOM 674 O O . GLU A 1 87 ? -24.666 23.298 11.574 1.00 38.00 87 GLU A O 1
ATOM 679 N N . SER A 1 88 ? -24.294 25.044 10.219 1.00 48.12 88 SER A N 1
ATOM 680 C CA . SER A 1 88 ? -24.538 26.110 11.164 1.00 48.12 88 SER A CA 1
ATOM 681 C C . SER A 1 88 ? -26.046 26.318 11.321 1.00 48.12 88 SER A C 1
ATOM 683 O O . SER A 1 88 ? -26.671 27.055 10.565 1.00 48.12 88 SER A O 1
ATOM 685 N N . SER A 1 89 ? -26.649 25.739 12.360 1.00 41.72 89 SER A N 1
ATOM 686 C CA . SER A 1 89 ? -27.990 26.139 12.804 1.00 41.72 89 SER A CA 1
ATOM 687 C C . SER A 1 89 ? -27.956 26.675 14.234 1.00 41.72 89 SER A C 1
ATOM 689 O O . SER A 1 89 ? -27.812 25.954 15.220 1.00 41.72 89 SER A O 1
ATOM 691 N N . SER A 1 90 ? -28.066 27.996 14.292 1.00 47.66 90 SER A N 1
ATOM 692 C CA . SER A 1 90 ? -28.189 28.862 15.457 1.00 47.66 90 SER A CA 1
ATOM 693 C C . SER A 1 90 ? -29.382 28.519 16.371 1.00 47.66 90 SER A C 1
ATOM 695 O O . SER A 1 90 ? -30.424 28.066 15.904 1.00 47.66 90 SER A O 1
ATOM 697 N N . ARG A 1 91 ? -29.234 28.914 17.649 1.00 51.69 91 ARG A N 1
ATOM 698 C CA . ARG A 1 91 ? -30.227 29.074 18.739 1.00 51.69 91 ARG A CA 1
ATOM 699 C C . ARG A 1 91 ? -30.410 27.904 19.714 1.00 51.69 91 ARG A C 1
ATOM 701 O O . ARG A 1 91 ? -31.348 27.119 19.627 1.00 51.69 91 ARG A O 1
ATOM 708 N N . ARG A 1 92 ? -29.651 27.963 20.814 1.00 44.53 92 ARG A N 1
ATOM 709 C CA . ARG A 1 92 ? -30.205 27.668 22.144 1.00 44.53 92 ARG A CA 1
ATOM 710 C C . ARG A 1 92 ? -29.880 28.824 23.086 1.00 44.53 92 ARG A C 1
ATOM 712 O O . ARG A 1 92 ? -28.721 29.083 23.388 1.00 44.53 92 ARG A O 1
ATOM 719 N N . HIS A 1 93 ? -30.926 29.548 23.470 1.00 39.81 93 HIS A N 1
ATOM 720 C CA . HIS A 1 93 ? -30.888 30.595 24.479 1.00 39.81 93 HIS A CA 1
ATOM 721 C C . HIS A 1 93 ? -30.361 30.052 25.820 1.00 39.81 93 HIS A C 1
ATOM 723 O O . HIS A 1 93 ? -30.816 29.014 26.294 1.00 39.81 93 HIS A O 1
ATOM 729 N N . GLU A 1 94 ? -29.412 30.798 26.392 1.00 42.75 94 GLU A N 1
ATOM 730 C CA . GLU A 1 94 ? -29.398 31.285 27.778 1.00 42.75 94 GLU A CA 1
ATOM 731 C C . GLU A 1 94 ? -29.850 30.316 28.886 1.00 42.75 94 GLU A C 1
ATOM 733 O O . GLU A 1 94 ? -31.044 30.184 29.128 1.00 42.75 94 GLU A O 1
ATOM 738 N N . LYS A 1 95 ? -28.886 29.777 29.652 1.00 37.22 95 LYS A N 1
ATOM 739 C CA . LYS A 1 95 ? -28.880 29.817 31.133 1.00 37.22 95 LYS A CA 1
ATOM 740 C C . LYS A 1 95 ? -27.437 29.751 31.639 1.00 37.22 95 LYS A C 1
ATOM 742 O O . LYS A 1 95 ? -26.950 28.697 32.040 1.00 37.22 95 LYS A O 1
ATOM 747 N N . ARG A 1 96 ? -26.741 30.890 31.638 1.00 39.78 96 ARG A N 1
ATOM 748 C CA . ARG A 1 96 ? -25.533 31.064 32.452 1.00 39.78 96 ARG A CA 1
ATOM 749 C C . ARG A 1 96 ? -25.995 31.470 33.851 1.00 39.78 96 ARG A C 1
ATOM 751 O O . ARG A 1 96 ? -26.275 32.636 34.094 1.00 39.78 96 ARG A O 1
ATOM 758 N N . SER A 1 97 ? -26.152 30.496 34.746 1.00 34.19 97 SER A N 1
ATOM 759 C CA . SER A 1 97 ? -26.339 30.773 36.172 1.00 34.19 97 SER A CA 1
ATOM 760 C C . SER A 1 97 ? -24.989 30.657 36.867 1.00 34.19 97 SER A C 1
ATOM 762 O O . SER A 1 97 ? -24.285 29.655 36.735 1.00 34.19 97 SER A O 1
ATOM 764 N N . ALA A 1 98 ? -24.612 31.750 37.517 1.00 34.56 98 ALA A N 1
ATOM 765 C CA . ALA A 1 98 ? -23.384 31.924 38.256 1.00 34.56 98 ALA A CA 1
ATOM 766 C C . ALA A 1 98 ? -23.355 31.016 39.492 1.00 34.56 98 ALA A C 1
ATOM 768 O O . ALA A 1 98 ? -24.295 31.018 40.281 1.00 34.56 98 ALA A O 1
ATOM 769 N N . PHE A 1 99 ? -22.236 30.328 39.710 1.00 37.91 99 PHE A N 1
ATOM 770 C CA . PHE A 1 99 ? -21.783 30.050 41.069 1.00 37.91 99 PHE A CA 1
ATOM 771 C C . PHE A 1 99 ? -20.614 30.984 41.354 1.00 37.91 99 PHE A C 1
ATOM 773 O O . PHE A 1 99 ? -19.470 30.749 40.971 1.00 37.91 99 PHE A O 1
ATOM 780 N N . GLN A 1 100 ? -20.964 32.110 41.962 1.00 41.75 100 GLN A N 1
ATOM 781 C CA . GLN A 1 100 ? -20.041 33.038 42.580 1.00 41.75 100 GLN A CA 1
ATOM 782 C C . GLN A 1 100 ? -19.789 32.525 43.999 1.00 41.75 100 GLN A C 1
ATOM 784 O O . GLN A 1 100 ? -20.667 32.644 44.844 1.00 41.75 100 GLN A O 1
ATOM 789 N N . ASN A 1 101 ? -18.607 31.976 44.274 1.00 38.41 101 ASN A N 1
ATOM 790 C CA . ASN A 1 101 ? -18.127 31.846 45.649 1.00 38.41 101 ASN A CA 1
ATOM 791 C C . ASN A 1 101 ? -17.025 32.887 45.881 1.00 38.41 101 ASN A C 1
ATOM 793 O O . ASN A 1 101 ? -15.869 32.700 45.525 1.00 38.41 101 ASN A O 1
ATOM 797 N N . HIS A 1 102 ? -17.502 34.040 46.355 1.00 41.31 102 HIS A N 1
ATOM 798 C CA . HIS A 1 102 ? -16.956 34.938 47.376 1.00 41.31 102 HIS A CA 1
ATOM 799 C C . HIS A 1 102 ? -15.428 35.032 47.597 1.00 41.31 102 HIS A C 1
ATOM 801 O O . HIS A 1 102 ? -14.814 34.168 48.204 1.00 41.31 102 HIS A O 1
ATOM 807 N N . TYR A 1 103 ? -14.900 36.183 47.155 1.00 34.94 103 TYR A N 1
ATOM 808 C CA . TYR A 1 103 ? -13.984 37.146 47.798 1.00 34.94 103 TYR A CA 1
ATOM 809 C C . TYR A 1 103 ? -12.796 36.718 48.693 1.00 34.94 103 TYR A C 1
ATOM 811 O O . TYR A 1 103 ? -12.919 36.000 49.677 1.00 34.94 103 TYR A O 1
ATOM 819 N N . SER A 1 104 ? -11.673 37.362 48.348 1.00 41.28 104 SER A N 1
ATOM 820 C CA . SER A 1 104 ? -10.324 37.465 48.922 1.00 41.28 104 SER A CA 1
ATOM 821 C C . SER A 1 104 ? -10.184 37.857 50.396 1.00 41.28 104 SER A C 1
ATOM 823 O O . SER A 1 104 ? -11.042 38.548 50.937 1.00 41.28 104 SER A O 1
ATOM 825 N N . THR A 1 105 ? -9.001 37.563 50.959 1.00 37.47 105 THR A N 1
ATOM 826 C CA . THR A 1 105 ? -8.044 38.415 51.737 1.00 37.47 105 THR A CA 1
ATOM 827 C C . THR A 1 105 ? -7.077 37.451 52.463 1.00 37.47 105 THR A C 1
ATOM 829 O O . THR A 1 105 ? -7.508 36.369 52.836 1.00 37.47 105 THR A O 1
ATOM 832 N N . SER A 1 106 ? -5.770 37.654 52.662 1.00 40.91 106 SER A N 1
ATOM 833 C CA . SER A 1 106 ? -4.808 38.755 52.537 1.00 40.91 106 SER A CA 1
ATOM 834 C C . SER A 1 106 ? -3.411 38.161 52.297 1.00 40.91 106 SER A C 1
ATOM 836 O O . SER A 1 106 ? -3.252 36.938 52.505 1.00 40.91 106 SER A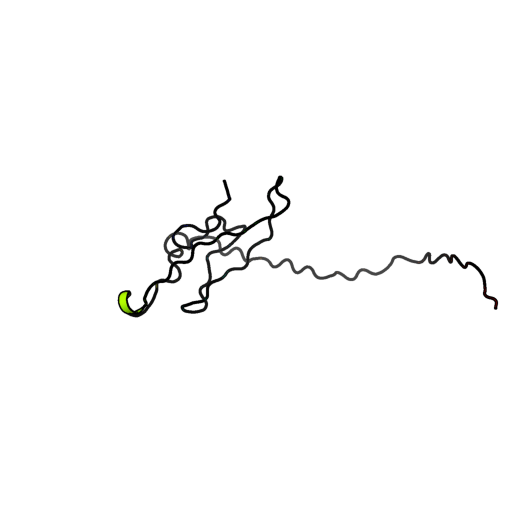 O 1
#

InterPro domains:
  IPR001507 Zona pellucida domain [PS51034] (1-69)
  IPR051962 Cuticlin domain-containing protein [PTHR22907] (3-92)
  IPR057475 Cuticlin, C-terminal domain [PF25301] (4-67)

Sequence (106 aa):
MGQQLLDANGCTQDHFLLNNLNYLDDMSAGQEAQVFKFADRQTIFFGCQIRLELKEELGGSCQRNPCLGSDDAGNSHPVESHNRQPESSSRRHEKRSAFQNHYSTS

Secondary structure (DSSP, 8-state):
----SB-TTS-BS-TTTB-PPEE-SSS-EE--B-----TT-S------------TTTTTS-----TTTTS--SS--------------------------------

Solvent-accessible surface area (backbone atoms only — not comparable to full-atom values): 7927 Å² total; per-residue (Å²): 141,79,88,69,55,55,51,99,81,55,34,47,70,36,69,84,45,29,52,61,57,44,65,80,57,99,89,44,68,50,64,78,60,58,91,83,80,55,95,92,47,96,75,88,85,90,86,85,86,86,86,86,80,63,36,75,84,53,78,70,50,74,88,76,66,77,66,80,76,81,64,92,79,78,74,90,64,75,82,74,75,78,73,80,68,84,78,86,76,87,88,79,82,85,83,90,76,82,85,82,82,79,85,90,87,132

Organism: NCBI:txid96644

pLDDT: mean 72.84, std 23.38, range [34.19, 94.62]

Foldseek 3Di:
DDDDQADPVQQGPDCQFWHGWDAPDLPDIDTDGDDDDDPPDPDDDDDDDDDHDDCVVVVNDDDPGPPVPPPPPDDPPPPPPPPPDPDDDDDDDDDPDDPDDDDDDD

Mean predicted aligned error: 15.08 Å